Protein AF-A0A2N2Q390-F1 (afdb_monomer)

Sequence (46 aa):
LIKGYLRLGAYICGEPAWDPDFNTADMLIMLPLSRLNRRYASHFMK

Solvent-accessible surface area (backbone atoms only — not comparable to full-atom values): 2935 Å² total; per-residue (Å²): 110,70,71,56,46,46,70,38,43,24,45,73,77,67,78,62,48,77,38,80,93,77,72,44,72,49,70,58,72,48,67,53,76,93,46,43,36,67,80,56,41,72,71,72,71,115

Mean predicted aligned error: 3.7 Å

Foldseek 3Di:
DVVVLVVQQKDWPDAWDQDPVVRDTHTDIDDDPVRGDPVVCVVPVD

Nearest PDB structures (foldseek):
  2crq-assembly1_A  TM=5.088E-01  e=4.366E+00  Mus musculus
  2c7y-assembly1_A  TM=3.416E-01  e=3.807E+00  Arabidopsis thaliana
  2c7y-assembly1_B  TM=3.662E-01  e=6.149E+00  Arabidopsis thaliana

Secondary structure (DSSP, 8-state):
-HHHHHHHT-EE-SSPEEETTTTEEE--EE--GGGS-HHHHHHH--

Structure (mmCIF, N/CA/C/O backbone):
data_AF-A0A2N2Q390-F1
#
_entry.id   AF-A0A2N2Q390-F1
#
loop_
_atom_site.group_PDB
_atom_site.id
_atom_site.type_symbol
_atom_site.label_atom_id
_atom_site.label_alt_id
_atom_site.label_comp_id
_atom_site.label_asym_id
_atom_site.label_entity_id
_atom_site.label_seq_id
_atom_site.pdbx_PDB_ins_code
_atom_site.Cartn_x
_atom_site.Cartn_y
_atom_site.Cartn_z
_atom_site.occupancy
_atom_site.B_iso_or_equiv
_atom_site.auth_seq_id
_atom_site.auth_comp_id
_atom_site.auth_asym_id
_atom_site.auth_atom_id
_atom_site.pdbx_PDB_model_num
ATOM 1 N N . LEU A 1 1 ? 7.670 -0.242 5.909 1.00 86.75 1 LEU A N 1
ATOM 2 C CA . LEU A 1 1 ? 6.386 0.445 5.644 1.00 86.75 1 LEU A CA 1
ATOM 3 C C . LEU A 1 1 ? 5.243 -0.524 5.299 1.00 86.75 1 LEU A C 1
ATOM 5 O O . LEU A 1 1 ? 4.307 -0.598 6.080 1.00 86.75 1 LEU A O 1
ATOM 9 N N . ILE A 1 2 ? 5.337 -1.334 4.232 1.00 90.88 2 ILE A N 1
ATOM 10 C CA . ILE A 1 2 ? 4.268 -2.267 3.780 1.00 90.88 2 ILE A CA 1
ATOM 11 C C . ILE A 1 2 ? 3.731 -3.174 4.901 1.00 90.88 2 ILE A C 1
ATOM 13 O O . ILE A 1 2 ? 2.529 -3.216 5.146 1.00 90.88 2 ILE A O 1
ATOM 17 N N . LYS A 1 3 ? 4.618 -3.831 5.666 1.00 92.88 3 LYS A N 1
ATOM 18 C CA . LYS A 1 3 ? 4.225 -4.650 6.834 1.00 92.88 3 LYS A CA 1
ATOM 19 C C . LYS A 1 3 ? 3.370 -3.881 7.854 1.00 92.88 3 LYS A C 1
ATOM 21 O O . LYS A 1 3 ? 2.544 -4.484 8.526 1.00 92.88 3 LYS A O 1
ATOM 26 N N . GLY A 1 4 ? 3.569 -2.568 7.983 1.00 93.38 4 GLY A N 1
ATOM 27 C CA . GLY A 1 4 ? 2.764 -1.703 8.844 1.00 93.38 4 GLY A CA 1
ATOM 28 C C . GLY A 1 4 ? 1.318 -1.617 8.362 1.00 93.38 4 GLY A C 1
ATOM 29 O O . GLY A 1 4 ? 0.412 -1.895 9.138 1.00 93.38 4 GLY A O 1
ATOM 30 N N . TYR A 1 5 ? 1.106 -1.343 7.072 1.00 92.94 5 TYR A N 1
ATOM 31 C CA . TYR A 1 5 ? -0.232 -1.319 6.474 1.00 92.94 5 TYR A CA 1
ATOM 32 C C . TYR A 1 5 ? -0.946 -2.668 6.589 1.00 92.94 5 TYR A C 1
ATOM 34 O O . TYR A 1 5 ? -2.108 -2.713 6.988 1.00 92.94 5 TYR A O 1
ATOM 42 N N . LEU A 1 6 ? -0.239 -3.775 6.346 1.00 93.25 6 LEU A N 1
ATOM 43 C CA . LEU A 1 6 ? -0.820 -5.114 6.502 1.00 93.25 6 LEU A CA 1
ATOM 44 C C . LEU A 1 6 ? -1.263 -5.383 7.951 1.00 93.25 6 LEU A C 1
ATOM 46 O O . LEU A 1 6 ? -2.351 -5.902 8.184 1.00 93.25 6 LEU A O 1
ATOM 50 N N . ARG A 1 7 ? -0.474 -4.957 8.947 1.00 92.56 7 ARG A N 1
ATOM 51 C CA . ARG A 1 7 ? -0.848 -5.060 10.374 1.00 92.56 7 ARG A CA 1
ATOM 52 C C . ARG A 1 7 ? -2.055 -4.198 10.752 1.00 92.56 7 ARG A C 1
ATOM 54 O O . ARG A 1 7 ? -2.749 -4.528 11.714 1.00 92.56 7 ARG A O 1
ATOM 61 N N . LEU A 1 8 ? -2.297 -3.105 10.029 1.00 92.75 8 LEU A N 1
ATOM 62 C CA . LEU A 1 8 ? -3.475 -2.255 10.218 1.00 92.75 8 LEU A CA 1
ATOM 63 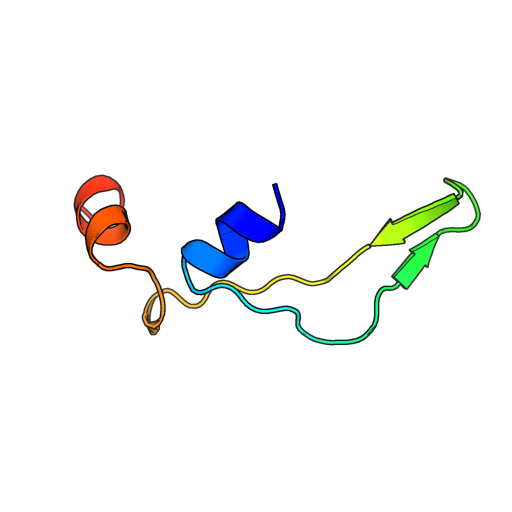C C . LEU A 1 8 ? -4.756 -2.867 9.638 1.00 92.75 8 LEU A C 1
ATOM 65 O O . LEU A 1 8 ? -5.833 -2.384 9.978 1.00 92.75 8 LEU A O 1
ATOM 69 N N . GLY A 1 9 ? -4.644 -3.920 8.821 1.00 93.12 9 GLY A N 1
ATOM 70 C CA . GLY A 1 9 ? -5.765 -4.568 8.136 1.00 93.12 9 GLY A CA 1
ATOM 71 C C . GLY A 1 9 ? -5.831 -4.281 6.635 1.00 93.12 9 GLY A C 1
ATOM 72 O O . GLY A 1 9 ? -6.812 -4.654 5.989 1.00 93.12 9 GLY A O 1
ATOM 73 N N . ALA A 1 10 ? -4.809 -3.625 6.075 1.00 95.81 10 ALA A N 1
ATOM 74 C CA . ALA A 1 10 ? -4.719 -3.395 4.641 1.00 95.81 10 ALA A CA 1
ATOM 75 C C . ALA A 1 10 ? -4.350 -4.685 3.899 1.00 95.81 10 ALA A C 1
ATOM 77 O O . ALA A 1 10 ? -3.778 -5.609 4.481 1.00 95.81 10 ALA A O 1
ATOM 78 N N . TYR A 1 11 ? -4.631 -4.730 2.603 1.00 95.19 1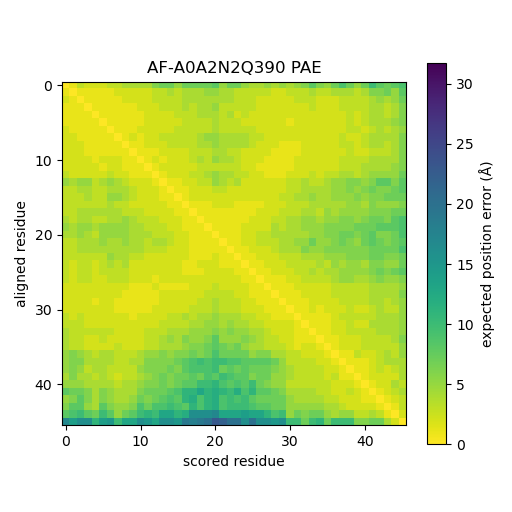1 TYR A N 1
ATOM 79 C CA . TYR A 1 11 ? -4.268 -5.844 1.733 1.00 95.19 11 TYR A CA 1
ATOM 80 C C . TYR A 1 11 ? -3.783 -5.348 0.371 1.00 95.19 11 TYR A C 1
ATOM 82 O O . TYR A 1 11 ? -4.074 -4.223 -0.039 1.00 95.19 11 TYR A O 1
ATOM 90 N N . ILE A 1 12 ? -3.008 -6.194 -0.304 1.00 96.19 12 ILE A N 1
ATOM 91 C CA . ILE A 1 12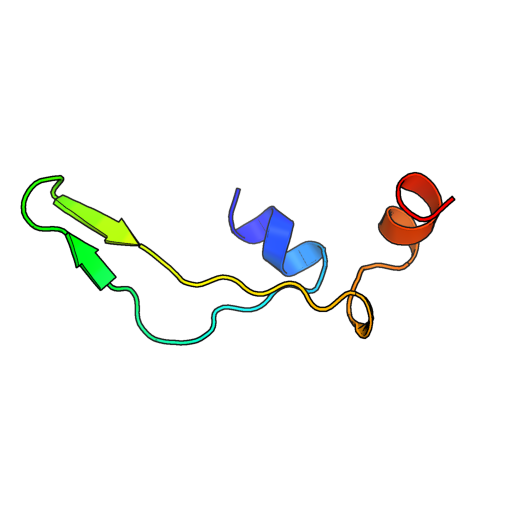 ? -2.491 -5.935 -1.649 1.00 96.19 12 ILE A CA 1
ATOM 92 C C . ILE A 1 12 ? -3.573 -6.342 -2.649 1.00 96.19 12 ILE A C 1
ATOM 94 O O . ILE A 1 12 ? -4.147 -7.425 -2.532 1.00 96.19 12 ILE A O 1
ATOM 98 N N . CYS A 1 13 ? -3.873 -5.463 -3.600 1.00 95.56 13 CYS A N 1
ATOM 99 C CA . CYS A 1 13 ? -5.007 -5.620 -4.512 1.00 95.56 13 CYS A CA 1
ATOM 100 C C . CYS A 1 13 ? -4.678 -6.401 -5.792 1.00 95.56 13 CYS A C 1
ATOM 102 O O . CYS A 1 13 ? -5.553 -6.554 -6.636 1.00 95.56 13 CYS A O 1
ATOM 104 N N . GLY A 1 14 ? -3.446 -6.884 -5.952 1.00 94.38 14 GLY A N 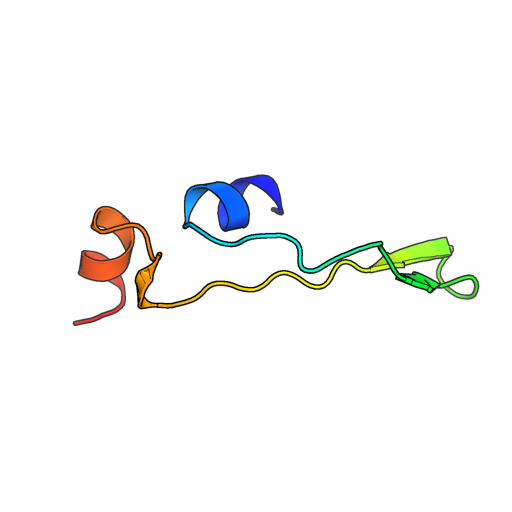1
ATOM 105 C CA . GLY A 1 14 ? -3.037 -7.642 -7.128 1.00 94.38 14 GLY A CA 1
ATOM 106 C C . GLY A 1 14 ? -1.530 -7.650 -7.334 1.00 94.38 14 GLY A C 1
ATOM 107 O O . GLY A 1 14 ? -0.754 -7.466 -6.393 1.00 94.38 14 GLY A O 1
ATOM 108 N N . GLU A 1 15 ? -1.140 -7.879 -8.581 1.00 95.62 15 GLU A N 1
ATOM 109 C CA . GLU A 1 15 ? 0.252 -7.863 -9.015 1.00 95.62 15 GLU A CA 1
ATOM 110 C C . GLU A 1 15 ? 0.829 -6.438 -8.987 1.00 95.62 15 GLU A C 1
ATOM 112 O O . GLU A 1 15 ? 0.091 -5.462 -9.161 1.00 95.62 15 GLU A O 1
ATOM 117 N N . PRO A 1 16 ? 2.139 -6.294 -8.736 1.00 95.19 16 PRO A N 1
ATOM 118 C CA . PRO A 1 16 ? 2.793 -4.998 -8.787 1.00 95.19 16 PRO A CA 1
ATOM 119 C C . PRO A 1 16 ? 2.905 -4.477 -10.226 1.00 95.19 16 PRO A C 1
ATOM 121 O O . PRO A 1 16 ? 3.150 -5.244 -11.157 1.00 95.19 16 PRO A O 1
ATOM 124 N N . ALA A 1 17 ? 2.805 -3.161 -10.393 1.00 96.31 17 ALA A N 1
ATOM 125 C CA . ALA A 1 17 ? 3.113 -2.483 -11.644 1.00 96.31 17 ALA A CA 1
ATOM 126 C C . ALA A 1 17 ? 4.618 -2.194 -11.714 1.00 96.31 17 ALA A C 1
ATOM 128 O O . ALA A 1 17 ? 5.170 -1.575 -10.808 1.00 96.31 17 ALA A O 1
ATOM 129 N N . TRP A 1 18 ? 5.284 -2.658 -12.770 1.00 97.25 18 TRP A N 1
ATOM 130 C CA . TRP A 1 18 ? 6.695 -2.360 -13.011 1.00 97.25 18 TRP A CA 1
ATOM 131 C C . TRP A 1 18 ? 6.847 -1.009 -13.710 1.00 97.25 18 TRP A C 1
ATOM 133 O O . TRP A 1 18 ? 6.289 -0.811 -14.790 1.00 97.25 18 TRP A O 1
ATOM 143 N N . ASP A 1 19 ? 7.642 -0.122 -13.121 1.00 96.56 19 ASP A N 1
ATOM 144 C CA . ASP A 1 19 ? 8.049 1.147 -13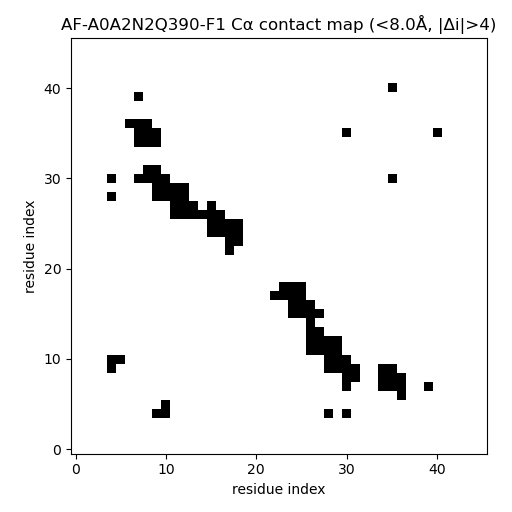.713 1.00 96.56 19 ASP A CA 1
ATOM 145 C C . ASP A 1 19 ? 9.514 1.044 -14.191 1.00 96.56 19 ASP A C 1
ATOM 147 O O . ASP A 1 19 ? 10.432 0.990 -13.362 1.00 96.56 19 ASP A O 1
ATOM 151 N N . PRO A 1 20 ? 9.762 0.977 -15.515 1.00 96.44 20 PRO A N 1
ATOM 152 C CA . PRO A 1 20 ? 11.107 0.837 -16.064 1.00 96.44 20 PRO A CA 1
ATOM 153 C C . PRO A 1 20 ? 11.933 2.124 -15.985 1.00 96.44 20 PRO A C 1
ATOM 155 O O . PRO A 1 20 ? 13.160 2.031 -15.960 1.00 96.44 20 PRO A O 1
ATOM 158 N N . ASP A 1 21 ? 11.295 3.294 -15.925 1.00 97.62 21 ASP A N 1
ATOM 159 C CA . ASP A 1 21 ? 11.994 4.582 -15.903 1.00 97.62 21 ASP A CA 1
ATOM 160 C C . ASP A 1 21 ? 12.650 4.816 -14.536 1.00 97.62 21 ASP A C 1
ATOM 162 O O . ASP A 1 21 ? 13.731 5.404 -14.441 1.00 97.62 21 ASP A O 1
ATOM 166 N N . PHE A 1 22 ? 12.031 4.287 -13.477 1.00 96.81 22 PHE A N 1
ATOM 167 C CA . PHE A 1 22 ? 12.539 4.363 -12.106 1.00 96.81 22 PHE A CA 1
ATOM 168 C C . PHE A 1 22 ? 13.107 3.035 -11.583 1.00 96.81 22 PHE A C 1
ATOM 170 O O . PHE A 1 22 ? 13.717 3.013 -10.511 1.00 96.81 22 PHE A O 1
ATOM 177 N N . ASN A 1 23 ? 12.961 1.940 -12.339 1.00 96.38 23 ASN A N 1
ATOM 178 C CA . ASN A 1 23 ? 13.337 0.581 -11.935 1.00 96.38 23 ASN A CA 1
ATOM 179 C C . ASN A 1 23 ? 12.681 0.181 -10.595 1.00 96.38 23 ASN A C 1
ATOM 181 O O . ASN A 1 23 ? 13.323 -0.375 -9.696 1.00 96.38 23 ASN A O 1
ATOM 185 N N . THR A 1 24 ? 11.395 0.512 -10.451 1.00 96.88 24 THR A N 1
ATOM 186 C CA . THR A 1 24 ? 10.596 0.284 -9.240 1.00 96.88 24 THR A CA 1
ATOM 187 C C . THR A 1 24 ? 9.361 -0.557 -9.524 1.00 96.88 24 THR A C 1
ATOM 189 O O . THR A 1 24 ? 8.922 -0.710 -10.659 1.00 96.88 24 THR A O 1
ATOM 192 N N . ALA A 1 25 ? 8.793 -1.122 -8.460 1.00 95.94 25 ALA A N 1
ATOM 193 C CA . ALA A 1 25 ? 7.553 -1.877 -8.516 1.00 95.94 25 ALA A CA 1
ATOM 194 C C . ALA A 1 25 ? 6.527 -1.245 -7.570 1.00 95.94 25 ALA A C 1
ATOM 196 O O . ALA A 1 25 ? 6.729 -1.236 -6.350 1.00 95.94 25 ALA A O 1
ATOM 197 N N . ASP A 1 26 ? 5.423 -0.760 -8.127 1.00 94.44 26 ASP A N 1
ATOM 198 C CA . ASP A 1 26 ? 4.342 -0.129 -7.381 1.00 94.44 26 ASP A CA 1
ATOM 199 C C . ASP A 1 26 ? 3.259 -1.143 -7.027 1.00 94.44 26 ASP A C 1
ATOM 201 O O . ASP A 1 26 ? 2.835 -1.955 -7.846 1.00 94.44 26 ASP A O 1
ATOM 205 N N . MET A 1 27 ? 2.782 -1.101 -5.784 1.00 94.69 27 MET A N 1
ATOM 206 C CA . MET A 1 27 ? 1.736 -2.000 -5.297 1.00 94.69 27 MET A CA 1
ATOM 207 C C . MET A 1 27 ? 0.503 -1.210 -4.890 1.00 94.69 27 MET A C 1
ATOM 209 O O . MET A 1 27 ? 0.573 -0.324 -4.035 1.00 94.69 27 MET A O 1
ATOM 213 N N . LEU A 1 28 ? -0.656 -1.607 -5.413 1.00 95.81 28 LEU A N 1
ATOM 214 C CA . LEU A 1 28 ? -1.929 -1.098 -4.926 1.00 95.81 28 LEU A CA 1
ATOM 215 C C . LEU A 1 28 ? -2.259 -1.737 -3.569 1.00 95.81 28 LEU A C 1
ATOM 217 O O . LEU A 1 28 ? -2.534 -2.936 -3.477 1.00 95.81 28 LEU A O 1
ATOM 221 N N . ILE A 1 29 ? -2.251 -0.927 -2.509 1.00 96.38 29 ILE A N 1
ATOM 222 C CA . ILE A 1 29 ? -2.609 -1.337 -1.146 1.00 96.38 29 ILE A CA 1
ATOM 223 C C . ILE A 1 29 ? -3.923 -0.662 -0.751 1.00 96.38 29 ILE A C 1
ATOM 225 O O . ILE A 1 29 ? -4.025 0.563 -0.781 1.00 96.38 29 ILE A O 1
ATOM 229 N N . MET A 1 30 ? -4.908 -1.449 -0.317 1.00 96.19 30 MET A N 1
ATOM 230 C CA . MET A 1 30 ? -6.205 -0.944 0.139 1.00 96.19 30 MET A CA 1
ATOM 231 C C . MET A 1 30 ? -6.419 -1.241 1.623 1.00 96.19 30 MET A C 1
ATOM 233 O O . MET A 1 30 ? -6.249 -2.376 2.068 1.00 96.19 30 MET A O 1
ATOM 237 N N . LEU A 1 31 ? -6.837 -0.226 2.385 1.00 95.06 31 LEU A N 1
ATOM 238 C CA . LEU A 1 31 ? -7.214 -0.335 3.797 1.00 95.06 31 LEU A CA 1
ATOM 239 C C . LEU A 1 31 ? -8.691 0.048 3.980 1.00 95.06 31 LEU A C 1
ATOM 241 O O . LEU A 1 31 ? -9.004 1.228 4.126 1.00 95.06 31 LEU A O 1
ATOM 245 N N . PRO A 1 32 ? -9.618 -0.925 3.990 1.00 93.38 32 PRO A N 1
ATOM 246 C CA . PRO A 1 32 ? -11.009 -0.655 4.327 1.00 93.38 32 PRO A CA 1
ATOM 247 C C . PRO A 1 32 ? -11.134 -0.275 5.803 1.00 93.38 32 PRO A C 1
ATOM 249 O O . PRO A 1 32 ? -10.601 -0.975 6.666 1.00 93.38 32 PRO A O 1
ATOM 252 N N . LEU A 1 33 ? -11.911 0.766 6.114 1.00 90.44 33 LEU A N 1
ATOM 253 C CA . LEU A 1 33 ? -12.169 1.170 7.504 1.00 90.44 33 LEU A CA 1
ATOM 254 C C . LEU A 1 33 ? -12.824 0.053 8.331 1.00 90.44 33 LEU A C 1
ATOM 256 O O . LEU A 1 33 ? -12.539 -0.082 9.516 1.00 90.44 33 LEU A O 1
ATOM 260 N N . SER A 1 34 ? -13.630 -0.806 7.700 1.00 91.12 34 SER A N 1
ATOM 261 C CA . SER A 1 34 ? -14.230 -1.987 8.336 1.00 91.12 34 SER A CA 1
ATOM 262 C C . SER A 1 34 ? -13.205 -3.020 8.818 1.00 91.12 34 SER A C 1
ATOM 264 O O . SER A 1 34 ? -13.510 -3.820 9.699 1.00 91.12 34 SER A O 1
ATOM 266 N N . ARG A 1 35 ? -11.990 -3.012 8.256 1.00 90.38 35 ARG A N 1
ATOM 267 C CA . ARG A 1 35 ? -10.882 -3.907 8.627 1.00 90.38 35 ARG A CA 1
ATOM 268 C C . ARG A 1 35 ? -9.816 -3.199 9.457 1.00 90.38 35 ARG A C 1
ATOM 270 O O . ARG A 1 35 ? -8.826 -3.831 9.821 1.00 90.38 35 ARG A O 1
ATOM 277 N N . LEU A 1 36 ? -10.005 -1.911 9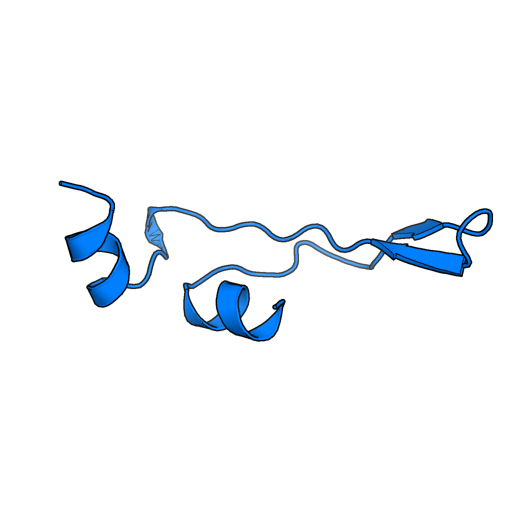.752 1.00 91.75 36 LEU A N 1
ATOM 278 C CA . LEU A 1 36 ? -9.046 -1.131 10.512 1.00 91.75 36 LEU A CA 1
ATOM 279 C C . LEU A 1 36 ? -8.881 -1.727 11.909 1.00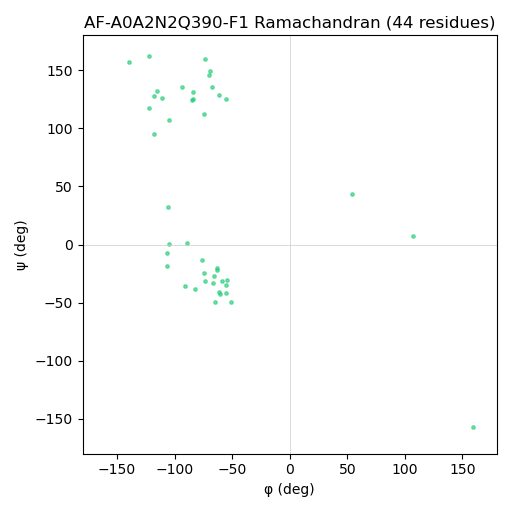 91.75 36 LEU A C 1
ATOM 281 O O . LEU A 1 36 ? -9.849 -1.954 12.638 1.00 91.75 36 LEU A O 1
ATOM 285 N N . ASN A 1 37 ? -7.633 -1.959 12.301 1.00 89.12 37 ASN A N 1
ATOM 286 C CA . ASN A 1 37 ? -7.325 -2.477 13.625 1.00 89.12 37 ASN A CA 1
ATOM 287 C C . ASN A 1 37 ? -7.935 -1.581 14.722 1.00 89.12 37 ASN A C 1
ATOM 289 O O . ASN A 1 37 ? -7.649 -0.384 14.792 1.00 89.12 37 ASN A O 1
ATOM 293 N N . ARG A 1 38 ? -8.730 -2.175 15.621 1.00 86.12 38 ARG A N 1
ATOM 294 C CA . ARG A 1 38 ? -9.501 -1.464 16.657 1.00 86.12 38 ARG A CA 1
ATOM 295 C C . ARG A 1 38 ? -8.648 -0.566 17.560 1.00 86.12 38 ARG A C 1
ATOM 297 O O . ARG A 1 38 ? -9.101 0.507 17.943 1.00 86.12 38 ARG A O 1
ATOM 304 N N . ARG A 1 39 ? -7.405 -0.970 17.857 1.00 86.06 39 ARG A N 1
ATOM 305 C CA . ARG A 1 39 ? -6.457 -0.178 18.665 1.00 86.06 39 ARG A CA 1
ATOM 306 C C . ARG A 1 39 ? -6.019 1.105 17.953 1.00 86.06 39 ARG A C 1
ATOM 308 O O . ARG A 1 39 ? -5.761 2.115 18.600 1.00 86.06 39 ARG A O 1
ATOM 315 N N . TYR A 1 40 ? -5.922 1.059 16.628 1.00 83.69 40 TYR A N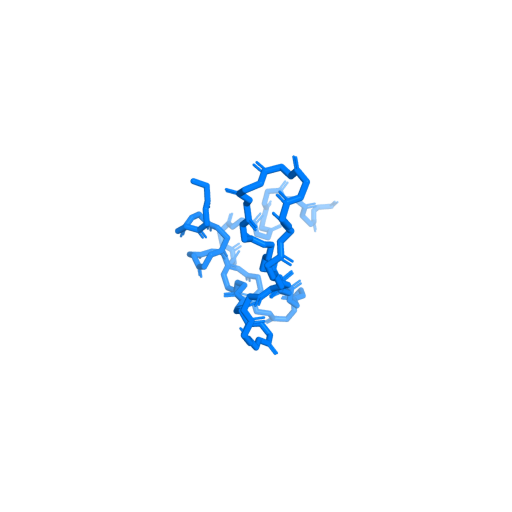 1
ATOM 316 C CA . TYR A 1 40 ? -5.599 2.223 15.807 1.00 83.69 40 TYR A CA 1
ATOM 317 C C . TYR A 1 40 ? -6.839 3.074 15.536 1.00 83.69 40 TYR A C 1
ATOM 319 O O . TYR A 1 40 ? -6.764 4.297 15.621 1.00 83.69 40 TYR A O 1
ATOM 327 N N . ALA A 1 41 ? -7.994 2.441 15.315 1.00 86.19 41 ALA A N 1
ATOM 328 C CA . ALA A 1 41 ? -9.265 3.139 15.166 1.00 86.19 41 ALA A CA 1
ATOM 329 C C . ALA A 1 41 ? -9.563 4.043 16.376 1.00 86.19 41 ALA A C 1
ATOM 331 O O . ALA A 1 41 ? -9.924 5.196 16.190 1.00 86.19 41 ALA A O 1
ATOM 332 N N . SER A 1 42 ? -9.306 3.591 17.611 1.00 85.12 42 SER A N 1
ATOM 333 C CA . SER A 1 42 ? -9.515 4.418 18.815 1.00 85.12 42 SER A CA 1
ATOM 334 C C . SER A 1 42 ? -8.646 5.680 18.898 1.00 85.12 42 SER A C 1
ATOM 336 O O . SER A 1 42 ? -8.968 6.585 19.665 1.00 85.12 42 SER A O 1
ATOM 338 N N . HIS A 1 43 ? -7.536 5.735 18.159 1.00 83.81 43 HIS A N 1
ATOM 339 C CA . HIS A 1 43 ? -6.655 6.902 18.127 1.00 83.81 43 HIS A CA 1
ATOM 340 C C . HIS A 1 43 ? -7.036 7.890 17.015 1.00 83.81 43 HIS A C 1
ATOM 342 O O . HIS A 1 43 ? -6.939 9.092 17.228 1.00 83.81 43 HIS A O 1
ATOM 348 N N . PHE A 1 44 ? -7.487 7.388 15.859 1.00 80.44 44 PHE A N 1
ATOM 349 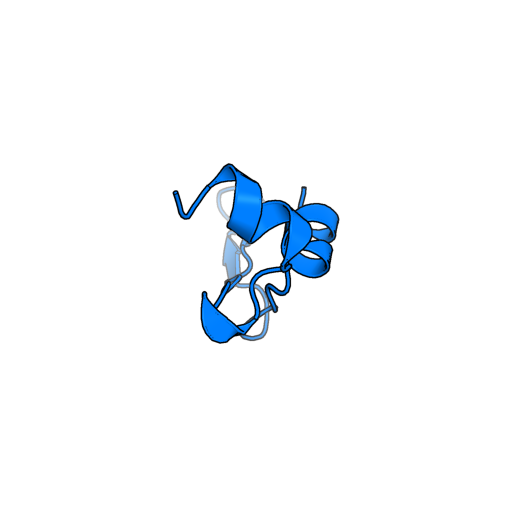C CA . PHE A 1 44 ? -7.716 8.196 14.654 1.00 80.44 44 PHE A CA 1
ATOM 350 C C . PHE A 1 44 ? -9.192 8.460 14.311 1.00 80.44 44 PHE A C 1
ATOM 352 O O . PHE A 1 44 ? -9.463 9.374 13.544 1.00 80.44 44 PHE A O 1
ATOM 359 N N . MET A 1 45 ? -10.136 7.682 14.849 1.00 76.50 45 MET A N 1
ATOM 360 C CA . MET A 1 45 ? -11.577 7.767 14.544 1.00 76.50 45 MET A CA 1
ATOM 361 C C . MET A 1 45 ? -12.379 8.412 15.687 1.00 76.50 45 MET A C 1
ATOM 363 O O . MET A 1 45 ? -13.512 8.007 15.947 1.00 76.50 45 MET A O 1
ATOM 367 N N . LYS A 1 46 ? -11.766 9.346 16.421 1.00 59.97 46 LYS A N 1
ATOM 368 C CA . LYS A 1 46 ? -12.469 10.169 17.413 1.00 59.97 46 LYS A CA 1
ATOM 369 C C . LYS A 1 46 ? -13.207 11.317 16.745 1.00 59.97 46 LYS A C 1
ATOM 371 O O . LYS A 1 46 ? -12.623 11.901 15.808 1.00 59.97 46 LYS A O 1
#

pLDDT: mean 91.59, std 6.74, range [59.97, 97.62]

Radius of gyration: 13.51 Å; Cα contacts (8 Å, |Δi|>4): 52; chains: 1; bounding box: 28×18×35 Å